Protein AF-A0A9E6EYY4-F1 (afdb_monomer)

Structure (mmCIF, N/CA/C/O backbone):
data_AF-A0A9E6EYY4-F1
#
_entry.id   AF-A0A9E6EYY4-F1
#
loop_
_atom_site.group_PDB
_atom_site.id
_atom_site.type_symbol
_atom_site.label_atom_id
_atom_site.label_alt_id
_atom_site.label_comp_id
_atom_site.label_asym_id
_atom_site.label_entity_id
_atom_site.label_seq_id
_atom_site.pdbx_PDB_ins_code
_atom_site.Cartn_x
_atom_site.Cartn_y
_atom_site.Cartn_z
_atom_site.occupancy
_atom_site.B_iso_or_equiv
_atom_site.auth_seq_id
_atom_site.auth_comp_id
_atom_site.auth_asym_id
_atom_site.auth_atom_id
_atom_site.pdbx_PDB_model_num
ATOM 1 N N . MET A 1 1 ? 11.823 19.786 -2.158 1.00 46.38 1 MET A N 1
ATOM 2 C CA . MET A 1 1 ? 12.612 19.089 -1.116 1.00 46.38 1 MET A CA 1
ATOM 3 C C . MET A 1 1 ? 11.759 18.416 -0.035 1.00 46.38 1 MET A C 1
ATOM 5 O O . MET A 1 1 ? 11.937 17.229 0.157 1.00 46.38 1 MET A O 1
ATOM 9 N N . LYS A 1 2 ? 10.806 19.088 0.644 1.00 61.47 2 LYS A N 1
ATOM 10 C CA . LYS A 1 2 ? 9.981 18.441 1.703 1.00 61.47 2 LYS A CA 1
ATOM 11 C C . LYS A 1 2 ? 8.879 17.487 1.195 1.00 61.47 2 LYS A C 1
ATOM 13 O O . LYS A 1 2 ? 8.422 16.630 1.945 1.00 61.47 2 LYS A O 1
ATOM 18 N N . GLN A 1 3 ? 8.420 17.662 -0.047 1.00 62.00 3 GLN A N 1
ATOM 19 C CA . GLN A 1 3 ? 7.311 16.890 -0.623 1.00 62.00 3 GLN A CA 1
ATOM 20 C C . GLN A 1 3 ? 7.749 15.464 -0.999 1.00 62.00 3 GLN A C 1
ATOM 22 O O . GLN A 1 3 ? 7.072 14.508 -0.634 1.00 62.00 3 GLN A O 1
ATOM 27 N N . ASP A 1 4 ? 8.910 15.325 -1.641 1.00 79.31 4 ASP A N 1
ATOM 28 C CA . ASP A 1 4 ? 9.421 14.038 -2.137 1.00 79.31 4 ASP A CA 1
ATOM 29 C C . ASP A 1 4 ? 9.805 13.106 -0.982 1.00 79.31 4 ASP A C 1
ATOM 31 O O . ASP A 1 4 ? 9.460 11.927 -0.969 1.00 79.31 4 ASP A O 1
ATOM 35 N N . GLU A 1 5 ? 10.410 13.662 0.072 1.00 86.19 5 GLU A N 1
ATOM 36 C CA . GLU A 1 5 ? 10.732 12.923 1.296 1.00 86.19 5 GLU A CA 1
ATOM 37 C C . GLU A 1 5 ? 9.470 12.373 1.986 1.00 86.19 5 GLU A C 1
ATOM 39 O O . GLU A 1 5 ? 9.464 11.259 2.516 1.00 86.19 5 GLU A O 1
ATOM 44 N N . LYS A 1 6 ? 8.370 13.138 1.962 1.00 89.50 6 LYS A N 1
ATOM 45 C CA . LYS A 1 6 ? 7.082 12.705 2.516 1.00 89.50 6 LYS A CA 1
ATOM 46 C C . LYS A 1 6 ? 6.473 11.569 1.694 1.00 89.50 6 LYS A C 1
ATOM 48 O O . LYS A 1 6 ? 5.926 10.644 2.295 1.00 89.50 6 LYS A O 1
ATOM 53 N N . ILE A 1 7 ? 6.564 11.638 0.364 1.00 92.06 7 ILE A N 1
ATOM 54 C CA . ILE A 1 7 ? 6.092 10.573 -0.533 1.00 92.06 7 ILE A CA 1
ATOM 55 C C . ILE A 1 7 ? 6.858 9.281 -0.243 1.00 92.06 7 ILE A C 1
ATOM 57 O O . ILE A 1 7 ? 6.237 8.268 0.076 1.00 92.06 7 ILE A O 1
ATOM 61 N N . ILE A 1 8 ? 8.192 9.349 -0.213 1.00 92.69 8 ILE A N 1
ATOM 62 C CA . ILE A 1 8 ? 9.058 8.197 0.074 1.00 92.69 8 ILE A CA 1
ATOM 63 C C . ILE A 1 8 ? 8.706 7.564 1.427 1.00 92.69 8 ILE A C 1
ATOM 65 O O . ILE A 1 8 ? 8.446 6.364 1.500 1.00 92.69 8 ILE A O 1
ATOM 69 N N . LYS A 1 9 ? 8.625 8.363 2.500 1.00 94.44 9 LYS A N 1
ATOM 70 C CA . LYS A 1 9 ? 8.298 7.864 3.850 1.00 94.44 9 LYS A CA 1
ATOM 71 C C . LYS A 1 9 ? 6.933 7.179 3.921 1.00 94.44 9 LYS A C 1
ATOM 73 O O . LYS A 1 9 ? 6.777 6.178 4.614 1.00 94.44 9 LYS A O 1
ATOM 78 N N . ASN A 1 10 ? 5.939 7.724 3.231 1.00 95.56 10 ASN A N 1
ATOM 79 C CA . ASN A 1 10 ? 4.600 7.148 3.193 1.00 95.56 10 ASN A CA 1
ATOM 80 C C . ASN A 1 10 ? 4.556 5.855 2.358 1.00 95.56 10 ASN A C 1
ATOM 82 O O . ASN A 1 10 ? 3.892 4.909 2.768 1.00 95.56 10 ASN A O 1
ATOM 86 N N . ASN A 1 11 ? 5.277 5.782 1.236 1.00 95.62 11 ASN A N 1
ATOM 87 C CA . ASN A 1 11 ? 5.340 4.564 0.423 1.00 95.62 11 ASN A CA 1
ATOM 88 C C . ASN A 1 11 ? 6.075 3.434 1.159 1.00 95.62 11 ASN A C 1
ATOM 90 O O . ASN A 1 11 ? 5.644 2.286 1.087 1.00 95.62 11 ASN A O 1
ATOM 94 N N . ILE A 1 12 ? 7.113 3.762 1.936 1.00 94.88 12 ILE A N 1
ATOM 95 C CA . ILE A 1 12 ? 7.776 2.817 2.849 1.00 94.88 12 ILE A CA 1
ATOM 96 C C . ILE A 1 12 ? 6.789 2.282 3.893 1.00 94.88 12 ILE A C 1
ATOM 98 O O . ILE A 1 12 ? 6.696 1.075 4.085 1.00 94.88 12 ILE A O 1
ATOM 102 N N . LEU A 1 13 ? 5.998 3.159 4.522 1.00 95.69 13 LEU A N 1
ATOM 103 C CA . LEU A 1 13 ? 4.985 2.747 5.499 1.00 95.69 13 LEU A CA 1
ATOM 104 C C . LEU A 1 13 ? 3.972 1.753 4.903 1.00 95.69 13 LEU A C 1
ATOM 106 O O . LEU A 1 13 ? 3.545 0.823 5.586 1.00 95.69 13 LEU A O 1
ATOM 110 N N . ILE A 1 14 ? 3.578 1.959 3.643 1.00 96.00 14 ILE A N 1
ATOM 111 C CA . ILE A 1 14 ? 2.688 1.040 2.927 1.00 96.00 14 ILE A CA 1
ATOM 112 C C . ILE A 1 14 ? 3.391 -0.296 2.657 1.00 96.00 14 ILE A C 1
ATOM 114 O O . ILE A 1 14 ? 2.810 -1.343 2.929 1.00 96.00 14 ILE A O 1
ATOM 118 N N . ALA A 1 15 ? 4.645 -0.279 2.193 1.00 95.62 15 ALA A N 1
ATOM 119 C CA . ALA A 1 15 ? 5.422 -1.501 1.981 1.00 95.62 15 ALA A CA 1
ATOM 120 C C . ALA A 1 15 ? 5.539 -2.341 3.263 1.00 95.62 15 ALA A C 1
ATOM 122 O O . ALA A 1 15 ? 5.284 -3.542 3.231 1.00 95.62 15 ALA A O 1
ATOM 123 N N . GLU A 1 16 ? 5.853 -1.714 4.399 1.00 95.31 16 GLU A N 1
ATOM 124 C CA . GLU A 1 16 ? 5.925 -2.390 5.702 1.00 95.31 16 GLU A CA 1
ATOM 125 C C . GLU A 1 16 ? 4.578 -2.999 6.113 1.00 95.31 16 GLU A C 1
ATOM 127 O O . GLU A 1 16 ? 4.525 -4.120 6.622 1.00 95.31 16 GLU A O 1
ATOM 132 N N . PHE A 1 17 ? 3.477 -2.278 5.880 1.00 93.50 17 PHE A N 1
ATOM 133 C CA . PHE A 1 17 ? 2.127 -2.776 6.146 1.00 93.50 17 PHE A CA 1
ATOM 134 C C . PHE A 1 17 ? 1.792 -4.022 5.315 1.00 93.50 17 PHE A C 1
ATOM 136 O O . PHE A 1 17 ? 1.194 -4.956 5.846 1.00 93.50 17 PHE A O 1
ATOM 143 N N . MET A 1 18 ? 2.248 -4.068 4.061 1.00 94.38 18 MET A N 1
ATOM 144 C CA . MET A 1 18 ? 2.109 -5.223 3.165 1.00 94.38 18 MET A CA 1
ATOM 145 C C . MET A 1 18 ? 3.094 -6.366 3.478 1.00 94.38 18 MET A C 1
ATOM 147 O O . MET A 1 18 ? 3.161 -7.347 2.743 1.00 94.38 18 MET A O 1
ATOM 151 N N . GLY A 1 19 ? 3.869 -6.270 4.565 1.00 94.00 19 GLY A N 1
ATOM 152 C CA . GLY A 1 19 ? 4.839 -7.295 4.965 1.00 94.00 19 GLY A CA 1
ATOM 153 C C . GLY A 1 19 ? 6.169 -7.229 4.211 1.00 94.00 19 GLY A C 1
ATOM 154 O O . GLY A 1 19 ? 6.969 -8.162 4.303 1.00 94.00 19 GLY A O 1
ATOM 155 N N . GLY A 1 20 ? 6.409 -6.133 3.491 1.00 94.25 20 GLY A N 1
ATOM 156 C CA . GLY A 1 20 ? 7.642 -5.874 2.770 1.00 94.25 20 GLY A CA 1
ATOM 157 C C . GLY A 1 20 ? 8.854 -5.779 3.687 1.00 94.25 20 GLY A C 1
ATOM 158 O O . GLY A 1 20 ? 8.787 -5.183 4.766 1.00 94.25 20 GLY A O 1
ATOM 159 N N . LYS A 1 21 ? 9.978 -6.345 3.247 1.00 93.69 21 LYS A N 1
ATOM 160 C CA . LYS A 1 21 ? 11.240 -6.321 3.994 1.00 93.69 21 LYS A CA 1
ATOM 161 C C . LYS A 1 21 ? 12.299 -5.538 3.223 1.00 93.69 21 LYS A C 1
ATOM 163 O O . LYS A 1 21 ? 12.550 -5.856 2.059 1.00 93.69 21 LYS A O 1
ATOM 168 N N . PRO A 1 22 ? 12.950 -4.545 3.851 1.00 93.12 22 PRO A N 1
ATOM 169 C CA . PRO A 1 22 ? 14.080 -3.883 3.228 1.00 93.12 22 PRO A CA 1
ATOM 170 C C . PRO A 1 22 ? 15.266 -4.849 3.168 1.00 93.12 22 PRO A C 1
ATOM 172 O O . PRO A 1 22 ? 15.548 -5.582 4.119 1.00 93.12 22 PRO A O 1
ATOM 175 N N . THR A 1 23 ? 15.980 -4.829 2.053 1.00 90.50 23 THR A N 1
ATOM 176 C CA . THR A 1 23 ? 17.197 -5.601 1.821 1.00 90.50 23 THR A CA 1
ATOM 177 C C . THR A 1 23 ? 18.226 -4.747 1.094 1.00 90.50 23 THR A C 1
ATOM 179 O O . THR A 1 23 ? 17.883 -3.806 0.380 1.00 90.50 23 THR A O 1
ATOM 182 N N . ASN A 1 24 ? 19.503 -5.074 1.264 1.00 89.75 24 ASN A N 1
ATOM 183 C CA . ASN A 1 24 ? 20.571 -4.424 0.519 1.00 89.75 24 ASN A CA 1
ATOM 184 C C . ASN A 1 24 ? 20.787 -5.171 -0.797 1.00 89.75 24 ASN A C 1
ATOM 186 O O . ASN A 1 24 ? 21.185 -6.335 -0.797 1.00 89.75 24 ASN A O 1
ATOM 190 N N . ALA A 1 25 ? 20.571 -4.485 -1.915 1.00 83.31 25 ALA A N 1
ATOM 191 C CA . ALA A 1 25 ? 20.826 -5.004 -3.250 1.00 83.31 25 ALA A CA 1
ATOM 192 C C . ALA A 1 25 ? 21.621 -3.976 -4.056 1.00 83.31 25 ALA A C 1
ATOM 194 O O . ALA A 1 25 ? 21.228 -2.816 -4.155 1.00 83.31 25 ALA A O 1
ATOM 195 N N . LEU A 1 26 ? 22.756 -4.400 -4.623 1.00 78.81 26 LEU A N 1
ATOM 196 C CA . LEU A 1 26 ? 23.605 -3.555 -5.478 1.00 78.81 26 LEU A CA 1
ATOM 197 C C . LEU A 1 26 ? 23.998 -2.210 -4.824 1.00 78.81 26 LEU A C 1
ATOM 199 O O . LEU A 1 26 ? 24.038 -1.174 -5.479 1.00 78.81 26 LEU A O 1
ATOM 203 N N . GLY A 1 27 ? 24.258 -2.213 -3.511 1.00 83.38 27 GLY A N 1
ATOM 204 C CA . GLY A 1 27 ? 24.631 -1.006 -2.759 1.00 83.38 27 GLY A CA 1
ATOM 205 C C . GLY A 1 27 ? 23.478 -0.029 -2.492 1.00 83.38 27 GLY A C 1
ATOM 206 O O . GLY A 1 27 ? 23.725 1.068 -2.000 1.00 83.38 27 GLY A O 1
ATOM 207 N N . SER A 1 28 ? 22.236 -0.418 -2.792 1.00 84.75 28 SER A N 1
ATOM 208 C CA . SER A 1 28 ? 21.020 0.359 -2.533 1.00 84.75 28 SER A CA 1
ATOM 209 C C . SER A 1 28 ? 20.026 -0.430 -1.679 1.00 84.75 28 SER A C 1
ATOM 211 O O . SER A 1 28 ? 20.075 -1.660 -1.622 1.00 84.75 28 SER A O 1
ATOM 213 N N . ILE A 1 29 ? 19.109 0.277 -1.013 1.00 87.81 29 ILE A N 1
ATOM 214 C CA . ILE A 1 29 ? 17.982 -0.361 -0.325 1.00 87.81 29 ILE A CA 1
ATOM 215 C C . ILE A 1 29 ? 16.952 -0.755 -1.383 1.00 87.81 29 ILE A C 1
ATOM 217 O O . ILE A 1 29 ? 16.434 0.102 -2.098 1.00 87.81 29 ILE A O 1
ATOM 221 N N . ALA A 1 30 ? 16.650 -2.044 -1.455 1.00 92.19 30 ALA A N 1
ATOM 222 C CA . ALA A 1 30 ? 15.547 -2.599 -2.221 1.00 92.19 30 ALA A CA 1
ATOM 223 C C . ALA A 1 30 ? 14.528 -3.244 -1.275 1.00 92.19 30 ALA A C 1
ATOM 225 O O . ALA A 1 30 ? 14.827 -3.516 -0.113 1.00 92.19 30 ALA A O 1
ATOM 226 N N . TRP A 1 31 ? 13.325 -3.498 -1.769 1.00 93.69 31 TRP A N 1
ATOM 227 C CA . TRP A 1 31 ? 12.234 -4.077 -0.997 1.00 93.69 31 TRP A CA 1
ATOM 228 C C . TRP A 1 31 ? 11.832 -5.424 -1.575 1.00 93.69 31 TRP A C 1
ATOM 230 O O . TRP A 1 31 ? 11.485 -5.523 -2.751 1.00 93.69 31 TRP A O 1
ATOM 240 N N . ASP A 1 32 ? 11.875 -6.447 -0.731 1.00 94.12 32 ASP A N 1
ATOM 241 C CA . ASP A 1 32 ? 11.255 -7.738 -0.999 1.00 94.12 32 ASP A CA 1
ATOM 242 C C . ASP A 1 32 ? 9.785 -7.648 -0.577 1.00 94.12 32 ASP A C 1
ATOM 244 O O . ASP A 1 32 ? 9.491 -7.456 0.608 1.00 94.12 32 ASP A O 1
ATOM 248 N N . LEU A 1 33 ? 8.874 -7.680 -1.550 1.00 92.88 33 LEU A N 1
ATOM 249 C CA . LEU A 1 33 ? 7.437 -7.527 -1.335 1.00 92.88 33 LEU A CA 1
ATOM 250 C C . LEU A 1 33 ? 6.732 -8.847 -1.668 1.00 92.88 33 LEU A C 1
ATOM 252 O O . LEU A 1 33 ? 6.900 -9.330 -2.785 1.00 92.88 33 LEU A O 1
ATOM 256 N N . PRO A 1 34 ? 5.883 -9.391 -0.776 1.00 89.12 34 PRO A N 1
ATOM 257 C CA . PRO A 1 34 ? 5.202 -10.668 -1.015 1.00 89.12 34 PRO A CA 1
ATOM 258 C C . PRO A 1 34 ? 4.393 -10.728 -2.318 1.00 89.12 34 PRO A C 1
ATOM 260 O O . PRO A 1 34 ? 4.315 -11.781 -2.945 1.00 89.12 34 PRO A O 1
ATOM 263 N N . ASP A 1 35 ? 3.814 -9.597 -2.724 1.00 83.81 35 ASP A N 1
ATOM 264 C CA . ASP A 1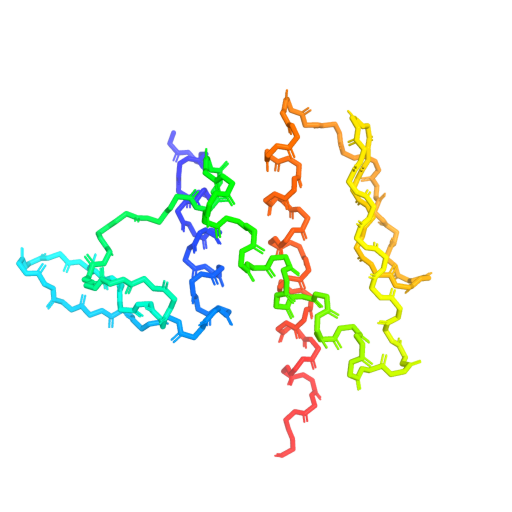 35 ? 2.927 -9.506 -3.887 1.00 83.81 35 ASP A CA 1
ATOM 265 C C . ASP A 1 35 ? 3.660 -9.163 -5.198 1.00 83.81 35 ASP A C 1
ATOM 267 O O . ASP A 1 35 ? 3.029 -9.124 -6.255 1.00 83.81 35 ASP A O 1
ATOM 271 N N . PHE A 1 36 ? 4.977 -8.905 -5.162 1.00 86.38 36 PHE A N 1
ATOM 272 C CA . PHE A 1 36 ? 5.744 -8.491 -6.341 1.00 86.38 36 PHE A CA 1
ATOM 273 C C . PHE A 1 36 ? 6.916 -9.435 -6.617 1.00 86.38 36 PHE A C 1
ATOM 275 O O . PHE A 1 36 ? 7.672 -9.773 -5.708 1.00 86.38 36 PHE A O 1
ATOM 282 N N . PRO A 1 37 ? 7.136 -9.833 -7.882 1.00 87.44 37 PRO A N 1
ATOM 283 C CA . PRO A 1 37 ? 8.301 -10.625 -8.230 1.00 87.44 37 PRO A CA 1
ATOM 284 C C . PRO A 1 37 ? 9.578 -9.781 -8.139 1.00 87.44 37 PRO A C 1
ATOM 286 O O . PRO A 1 37 ? 9.687 -8.712 -8.742 1.00 87.44 37 PRO A O 1
ATOM 289 N N . GLY A 1 38 ? 10.580 -10.312 -7.441 1.00 89.25 38 GLY A N 1
ATOM 290 C CA . GLY A 1 38 ? 11.907 -9.712 -7.351 1.00 89.25 38 GLY A CA 1
ATOM 291 C C . GLY A 1 38 ? 11.984 -8.473 -6.455 1.00 89.25 38 GLY A C 1
ATOM 292 O O . GLY A 1 38 ? 11.015 -8.046 -5.830 1.00 89.25 38 GLY A O 1
ATOM 293 N N . LEU A 1 39 ? 13.186 -7.897 -6.391 1.00 91.88 39 LEU A N 1
ATOM 294 C CA . LEU A 1 39 ? 13.489 -6.783 -5.498 1.00 91.88 39 LEU A CA 1
ATOM 295 C C . LEU A 1 39 ? 13.077 -5.442 -6.103 1.00 91.88 39 LEU A C 1
ATOM 297 O O . LEU A 1 39 ? 13.507 -5.076 -7.197 1.00 91.88 39 LEU A O 1
ATOM 301 N N . GLN A 1 40 ? 12.294 -4.681 -5.344 1.00 92.94 40 GLN A N 1
ATOM 302 C CA . GLN A 1 40 ? 11.774 -3.388 -5.765 1.00 92.94 40 GLN A CA 1
ATOM 303 C C . GLN A 1 40 ? 12.666 -2.254 -5.260 1.00 92.94 40 GLN A C 1
ATOM 305 O O . GLN A 1 40 ? 12.756 -2.000 -4.060 1.00 92.94 40 GLN A O 1
ATOM 310 N N . LEU A 1 41 ? 13.324 -1.548 -6.180 1.00 90.69 41 LEU A N 1
ATOM 311 C CA . LEU A 1 41 ? 14.139 -0.371 -5.851 1.00 90.69 41 LEU A CA 1
ATOM 312 C C . LEU A 1 41 ? 13.291 0.886 -5.621 1.00 90.69 41 LEU A C 1
ATOM 314 O O . LEU A 1 41 ? 13.711 1.802 -4.919 1.00 90.69 41 LEU A O 1
ATOM 318 N N . VAL A 1 42 ? 12.098 0.933 -6.218 1.00 90.75 42 VAL A N 1
ATOM 319 C CA . VAL A 1 42 ? 11.176 2.068 -6.139 1.00 90.75 42 VAL A CA 1
ATOM 320 C C . VAL A 1 42 ? 9.790 1.557 -5.773 1.00 90.75 42 VAL A C 1
ATOM 322 O O . VAL A 1 42 ? 9.348 0.527 -6.274 1.00 90.75 42 VAL A O 1
ATOM 325 N N . LEU A 1 43 ? 9.113 2.284 -4.886 1.00 93.81 43 LEU A N 1
ATOM 326 C CA . LEU A 1 43 ? 7.772 1.968 -4.408 1.00 93.81 43 LEU A CA 1
ATOM 327 C C . LEU A 1 43 ? 6.787 2.977 -5.005 1.00 93.81 43 LEU A C 1
ATOM 329 O O . LEU A 1 43 ? 6.856 4.155 -4.655 1.00 93.81 43 LEU A O 1
ATOM 333 N N . PHE A 1 44 ? 5.872 2.528 -5.869 1.00 94.56 44 PHE A N 1
ATOM 334 C CA . PHE A 1 44 ?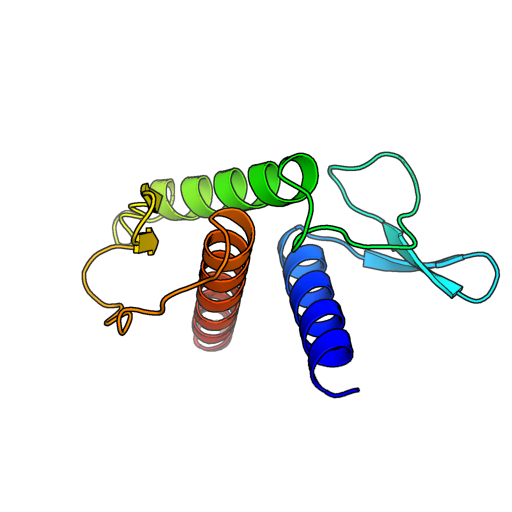 4.975 3.400 -6.652 1.00 94.56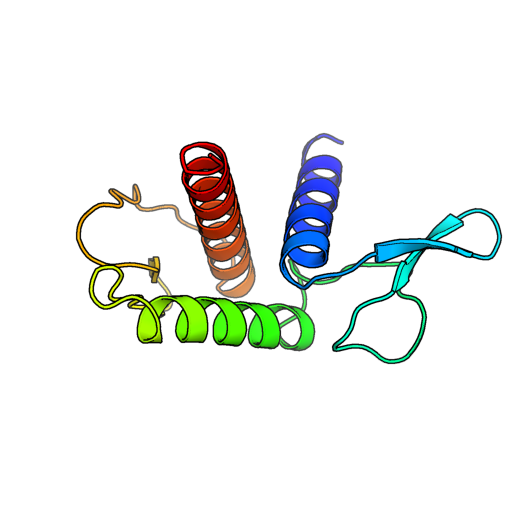 44 PHE A CA 1
ATOM 335 C C . PHE A 1 44 ? 3.552 3.520 -6.081 1.00 94.56 44 PHE A C 1
ATOM 337 O O . PHE A 1 44 ? 2.602 3.792 -6.811 1.00 94.56 44 PHE A O 1
ATOM 344 N N . TYR A 1 45 ? 3.376 3.333 -4.772 1.00 95.31 45 TYR A N 1
ATOM 345 C CA . TYR A 1 45 ? 2.051 3.359 -4.138 1.00 95.31 45 TYR A CA 1
ATOM 346 C C . TYR A 1 45 ? 1.304 4.700 -4.270 1.00 95.31 45 TYR A C 1
ATOM 348 O O . TYR A 1 45 ? 0.083 4.729 -4.157 1.00 95.31 45 TYR A O 1
ATOM 356 N N . ASP A 1 46 ? 2.004 5.812 -4.494 1.00 94.12 46 ASP A N 1
ATOM 357 C CA . ASP A 1 46 ? 1.407 7.144 -4.665 1.00 94.12 46 ASP A CA 1
ATOM 358 C C . ASP A 1 46 ? 0.972 7.447 -6.107 1.00 94.12 46 ASP A C 1
ATOM 360 O O . ASP A 1 46 ? 0.195 8.377 -6.341 1.00 94.12 46 ASP A O 1
ATOM 364 N N . SER A 1 47 ? 1.481 6.678 -7.070 1.00 93.31 47 SER A N 1
ATOM 365 C CA . SER A 1 47 ? 1.422 7.000 -8.499 1.00 93.31 47 SER A CA 1
ATOM 366 C C . SER A 1 47 ? 0.926 5.852 -9.386 1.00 93.31 47 SER A C 1
ATOM 368 O O . SER A 1 47 ? 0.538 6.113 -10.525 1.00 93.31 47 SER A O 1
ATOM 370 N N . SER A 1 48 ? 0.846 4.616 -8.877 1.00 94.31 48 SER A N 1
ATOM 371 C CA . SER A 1 48 ? 0.321 3.451 -9.597 1.00 94.31 48 SER A CA 1
ATOM 372 C C . SER A 1 48 ? -0.848 2.777 -8.873 1.00 94.31 48 SER A C 1
ATOM 374 O O . SER A 1 48 ? -0.750 2.381 -7.711 1.00 94.31 48 SER A O 1
ATOM 376 N N . TRP A 1 49 ? -1.956 2.592 -9.597 1.00 92.25 49 TRP A N 1
ATOM 377 C CA . TRP A 1 49 ? -3.100 1.817 -9.112 1.00 92.25 49 TRP A CA 1
ATOM 378 C C . TRP A 1 49 ? -2.771 0.337 -8.947 1.00 92.25 49 TRP A C 1
ATOM 380 O O . TRP A 1 49 ? -3.239 -0.260 -7.986 1.00 92.25 49 TRP A O 1
ATOM 390 N N . ASP A 1 50 ? -1.923 -0.234 -9.802 1.00 93.44 50 ASP A N 1
ATOM 391 C CA . ASP A 1 50 ? -1.507 -1.638 -9.681 1.00 93.44 50 ASP A CA 1
ATOM 392 C C . ASP A 1 50 ? -0.788 -1.893 -8.352 1.00 93.44 50 ASP A C 1
ATOM 394 O O . ASP A 1 50 ? -0.906 -2.964 -7.764 1.00 93.44 50 ASP A O 1
ATOM 398 N N . TRP A 1 51 ? -0.095 -0.872 -7.840 1.00 95.12 51 TRP A N 1
ATOM 399 C CA . TRP A 1 51 ? 0.537 -0.910 -6.526 1.00 95.12 51 TRP A CA 1
ATOM 400 C C . TRP A 1 51 ? -0.447 -0.660 -5.388 1.00 95.12 51 TRP A C 1
ATOM 402 O O . TRP A 1 51 ? -0.341 -1.280 -4.333 1.00 95.12 51 TRP A O 1
ATOM 412 N N . LEU A 1 52 ? -1.403 0.248 -5.576 1.00 92.56 52 LEU A N 1
ATOM 413 C CA . LEU A 1 52 ? -2.319 0.658 -4.514 1.00 92.56 52 LEU A CA 1
ATOM 414 C C . LEU A 1 52 ? -3.495 -0.314 -4.314 1.00 92.56 52 LEU A C 1
ATOM 416 O O . LEU A 1 52 ? -3.955 -0.486 -3.186 1.00 92.56 52 LEU A O 1
ATOM 420 N N . MET A 1 53 ? -3.967 -0.979 -5.370 1.00 90.38 53 MET A N 1
ATOM 421 C CA . MET A 1 53 ? -5.114 -1.893 -5.314 1.00 90.38 53 MET A CA 1
ATOM 422 C C . MET A 1 53 ? -4.913 -3.092 -4.370 1.00 90.38 53 MET A C 1
ATOM 424 O O . MET A 1 53 ? -5.812 -3.349 -3.567 1.00 90.38 53 MET A O 1
ATOM 428 N N . PRO A 1 54 ? -3.762 -3.797 -4.366 1.00 92.94 54 PRO A N 1
ATOM 429 C CA . PRO A 1 54 ? -3.501 -4.855 -3.386 1.00 92.94 54 PRO A CA 1
ATOM 430 C C . PRO A 1 54 ? -3.609 -4.370 -1.935 1.00 92.94 54 PRO A C 1
ATOM 432 O O . PRO A 1 54 ? -4.127 -5.081 -1.074 1.00 92.94 54 PRO A O 1
ATOM 435 N N . VAL A 1 55 ? -3.186 -3.130 -1.674 1.00 91.88 55 VAL A N 1
ATOM 436 C CA . VAL A 1 55 ? -3.241 -2.512 -0.343 1.00 91.88 55 VAL A CA 1
ATOM 437 C C . VAL A 1 55 ? -4.681 -2.246 0.078 1.00 91.88 55 VAL A C 1
ATOM 439 O O . VAL A 1 55 ? -5.048 -2.532 1.216 1.00 91.88 55 VAL A O 1
ATOM 442 N N . ILE A 1 56 ? -5.510 -1.737 -0.839 1.00 86.81 56 ILE A N 1
ATOM 443 C CA . ILE A 1 56 ? -6.941 -1.513 -0.595 1.00 86.81 56 ILE A CA 1
ATOM 444 C C . ILE A 1 56 ? -7.618 -2.839 -0.238 1.00 86.81 56 ILE A C 1
ATOM 446 O O . ILE A 1 56 ? -8.259 -2.930 0.806 1.00 86.81 56 ILE A O 1
ATOM 450 N N . ASN A 1 57 ? -7.367 -3.893 -1.016 1.00 86.44 57 ASN A N 1
ATOM 451 C CA . ASN A 1 57 ? -7.916 -5.224 -0.748 1.00 86.44 57 ASN A CA 1
ATOM 452 C C . ASN A 1 57 ? -7.474 -5.769 0.624 1.00 86.44 57 ASN A C 1
ATOM 454 O O . ASN A 1 57 ? -8.248 -6.426 1.321 1.00 86.44 57 ASN A O 1
ATOM 458 N N . ALA A 1 58 ? -6.224 -5.522 1.031 1.00 87.88 58 ALA A N 1
ATOM 459 C CA . ALA A 1 58 ? -5.733 -5.917 2.351 1.00 87.88 58 ALA A CA 1
ATOM 460 C C . ALA A 1 58 ? -6.451 -5.163 3.484 1.00 87.88 58 ALA A C 1
ATOM 462 O O . ALA A 1 58 ? -6.786 -5.759 4.508 1.00 87.88 58 ALA A O 1
ATOM 463 N N . ILE A 1 59 ? -6.721 -3.870 3.295 1.00 84.25 59 ILE A N 1
ATOM 464 C CA . ILE A 1 59 ? -7.473 -3.037 4.242 1.00 84.25 59 ILE A CA 1
ATOM 465 C C . ILE A 1 59 ? -8.930 -3.506 4.357 1.00 84.25 59 ILE A C 1
ATOM 467 O O . ILE A 1 59 ? -9.432 -3.656 5.471 1.00 84.25 59 ILE A O 1
ATOM 471 N N . GLU A 1 60 ? -9.590 -3.799 3.237 1.00 78.31 60 GLU A N 1
ATOM 472 C CA . GLU A 1 60 ? -10.973 -4.296 3.217 1.00 78.31 60 GLU A CA 1
ATOM 473 C C . GLU A 1 60 ? -11.107 -5.631 3.961 1.00 78.31 60 GLU A C 1
ATOM 475 O O . GLU A 1 60 ? -11.961 -5.764 4.840 1.00 78.31 60 GLU A O 1
ATOM 480 N N . LYS A 1 61 ? -10.182 -6.573 3.728 1.00 80.38 61 LYS A N 1
ATOM 481 C CA . LYS A 1 61 ? -10.124 -7.848 4.466 1.00 80.38 61 LYS A CA 1
ATOM 482 C C . LYS A 1 61 ? -9.966 -7.654 5.979 1.00 80.38 61 LYS A C 1
ATOM 484 O O . LYS A 1 61 ? -10.544 -8.405 6.767 1.00 80.38 61 LYS A O 1
ATOM 489 N N . ILE A 1 62 ? -9.195 -6.649 6.413 1.00 76.56 62 ILE A N 1
ATOM 490 C CA . ILE A 1 62 ? -9.069 -6.314 7.842 1.00 76.56 62 ILE A CA 1
ATOM 491 C C . ILE A 1 62 ? -10.423 -5.865 8.404 1.00 76.56 62 ILE A C 1
ATOM 493 O O . ILE A 1 62 ? -10.776 -6.291 9.506 1.00 76.56 62 ILE A O 1
ATOM 497 N N . GLY A 1 63 ? -11.177 -5.060 7.652 1.00 66.00 63 GLY A N 1
ATOM 498 C CA . GLY A 1 63 ? -12.528 -4.633 8.013 1.00 66.00 63 GLY A CA 1
ATOM 499 C C . GLY A 1 63 ? -13.504 -5.798 8.152 1.00 66.00 63 GLY A C 1
ATOM 500 O O . GLY A 1 63 ? -14.165 -5.926 9.176 1.00 66.00 63 GLY A O 1
ATOM 501 N N . GLU A 1 64 ? -13.532 -6.710 7.179 1.00 64.94 64 GLU A N 1
ATOM 502 C CA . GLU A 1 64 ? -14.403 -7.897 7.217 1.00 64.94 64 GLU A CA 1
ATOM 503 C C . GLU A 1 64 ? -14.131 -8.797 8.432 1.00 64.94 64 GLU A C 1
ATOM 505 O O . GLU A 1 64 ? -15.058 -9.311 9.062 1.00 64.94 64 GLU A O 1
ATOM 510 N N . SER A 1 65 ? -12.856 -8.971 8.794 1.00 61.72 65 SER A N 1
ATOM 511 C CA . SER A 1 65 ? -12.460 -9.806 9.937 1.00 61.72 65 SER A CA 1
ATOM 512 C C . SER A 1 65 ? -12.786 -9.188 11.304 1.00 61.72 65 SER A C 1
ATOM 514 O O . SER A 1 65 ? -12.798 -9.889 12.318 1.00 61.72 65 SER A O 1
ATOM 516 N N . ASN A 1 66 ? -13.071 -7.885 11.351 1.00 56.06 66 ASN A N 1
ATOM 517 C CA . ASN A 1 66 ? -13.382 -7.152 12.568 1.00 56.06 66 ASN A CA 1
ATOM 518 C C . ASN A 1 66 ? -14.837 -6.655 12.530 1.00 56.06 66 ASN A C 1
ATOM 520 O O . ASN A 1 66 ? -15.123 -5.593 11.992 1.00 56.06 66 ASN A O 1
ATOM 524 N N . ARG A 1 67 ? -15.760 -7.348 13.216 1.00 46.25 67 ARG A N 1
ATOM 525 C CA . ARG A 1 67 ? -17.179 -6.926 13.368 1.00 46.25 67 ARG A CA 1
ATOM 526 C C . ARG A 1 67 ? -17.387 -5.532 14.000 1.00 46.25 67 ARG A C 1
ATOM 528 O O . ARG A 1 67 ? -18.516 -5.064 14.054 1.00 46.25 67 ARG A O 1
ATOM 535 N N . TYR A 1 68 ? -16.320 -4.895 14.485 1.00 45.72 68 TYR A N 1
ATOM 536 C CA . TYR A 1 68 ? -16.301 -3.539 15.047 1.00 45.72 68 TYR A CA 1
ATOM 537 C C . TYR A 1 68 ? -15.669 -2.494 14.104 1.00 45.72 68 TYR A C 1
ATOM 539 O O . TYR A 1 68 ? -15.490 -1.348 14.508 1.00 45.72 68 TYR A O 1
ATOM 547 N N . TRP A 1 69 ? -15.292 -2.886 12.880 1.00 46.25 69 TRP A N 1
ATOM 548 C CA . TRP A 1 69 ? -14.649 -2.045 11.867 1.00 46.25 69 TRP A CA 1
ATOM 549 C C . TRP A 1 69 ? -15.339 -2.234 10.504 1.00 46.25 69 TRP A C 1
ATOM 551 O O . TRP A 1 69 ? -14.765 -2.836 9.598 1.00 46.25 69 TRP A O 1
ATOM 561 N N . GLY A 1 70 ? -16.555 -1.719 10.306 1.00 41.41 70 GLY A N 1
ATOM 562 C CA . GLY A 1 70 ? -17.135 -1.610 8.964 1.00 41.41 70 GLY A CA 1
ATOM 563 C C . GLY A 1 70 ? -16.263 -0.733 8.068 1.00 41.41 70 GLY A C 1
ATOM 564 O O . GLY A 1 70 ? -16.327 0.485 8.101 1.00 41.41 70 GLY A O 1
ATOM 565 N N . THR A 1 71 ? -15.378 -1.330 7.275 1.00 43.03 71 THR A N 1
ATOM 566 C CA . THR A 1 71 ? -14.478 -0.565 6.409 1.00 43.03 71 THR A CA 1
ATOM 567 C C . THR A 1 71 ? -15.198 -0.211 5.118 1.00 43.03 71 THR A C 1
ATOM 569 O O . THR A 1 71 ? -15.088 -0.905 4.116 1.00 43.03 71 THR A O 1
ATOM 572 N N . LEU A 1 72 ? -15.971 0.875 5.146 1.00 42.81 72 LEU A N 1
ATOM 573 C CA . LEU A 1 72 ? -16.542 1.478 3.944 1.00 42.81 72 LEU A CA 1
ATOM 574 C C . LEU A 1 72 ? -15.432 2.241 3.217 1.00 42.81 72 LEU A C 1
ATOM 576 O O . LEU A 1 72 ? -15.159 3.380 3.573 1.00 42.81 72 LEU A O 1
ATOM 580 N N . CYS A 1 73 ? -14.764 1.602 2.247 1.00 42.41 73 CYS A N 1
ATOM 581 C CA . CYS A 1 73 ? -13.831 2.2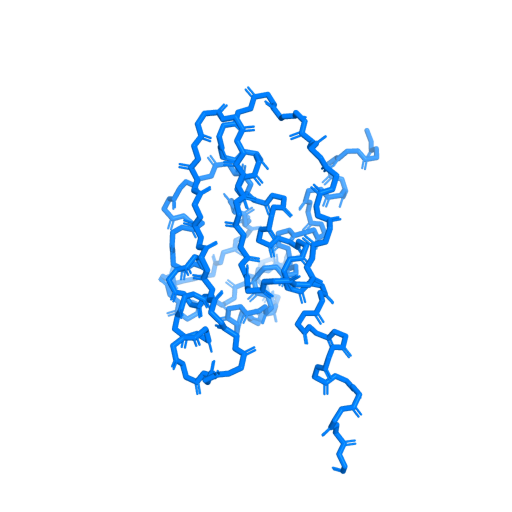64 1.332 1.00 42.41 73 CYS A CA 1
ATOM 582 C C . CYS A 1 73 ? -14.600 2.915 0.164 1.00 42.41 73 CYS A C 1
ATOM 584 O O . CYS A 1 73 ? -14.693 2.341 -0.921 1.00 42.41 73 CYS A O 1
ATOM 586 N N . LYS A 1 74 ? -15.233 4.080 0.357 1.00 43.75 74 LYS A N 1
ATOM 587 C CA . LYS A 1 74 ? -16.000 4.739 -0.717 1.00 43.75 74 LYS A CA 1
ATOM 588 C C . LYS A 1 74 ? -15.161 5.802 -1.417 1.00 43.75 74 LYS A C 1
ATOM 590 O O . LYS A 1 74 ? -15.145 6.956 -1.001 1.00 43.75 74 LYS A O 1
ATOM 595 N N . ILE A 1 75 ? -14.490 5.413 -2.503 1.00 45.28 75 ILE A N 1
ATOM 596 C CA . ILE A 1 75 ? -13.695 6.303 -3.365 1.00 45.28 75 ILE A CA 1
ATOM 597 C C . ILE A 1 75 ? -14.611 6.939 -4.426 1.00 45.28 75 ILE A C 1
ATOM 599 O O . ILE A 1 75 ? -14.985 6.300 -5.409 1.00 45.28 75 ILE A O 1
ATOM 603 N N . THR A 1 76 ? -14.960 8.216 -4.272 1.00 39.84 76 THR A N 1
ATOM 604 C CA . THR A 1 76 ? -15.615 9.017 -5.325 1.00 39.84 76 THR A CA 1
ATOM 605 C C . THR A 1 76 ? -14.685 10.122 -5.832 1.00 39.84 76 THR A C 1
ATOM 607 O O . THR A 1 76 ? -13.608 10.349 -5.288 1.00 39.84 76 THR A O 1
ATOM 610 N N . THR A 1 77 ? -15.082 10.845 -6.886 1.00 35.44 77 THR A N 1
ATOM 611 C CA . THR A 1 77 ? -14.359 12.025 -7.412 1.00 35.44 77 THR A CA 1
ATOM 612 C C . THR A 1 77 ? -14.110 13.128 -6.376 1.00 35.44 77 THR A C 1
ATOM 614 O O . THR A 1 77 ? -13.372 14.062 -6.675 1.00 35.44 77 THR A O 1
ATOM 617 N N . THR A 1 78 ? -14.708 13.033 -5.185 1.00 34.12 78 THR A N 1
ATOM 618 C CA . THR A 1 78 ? -14.787 14.139 -4.226 1.00 34.12 78 THR A CA 1
ATOM 619 C C . THR A 1 78 ? -14.620 13.726 -2.758 1.00 34.12 78 THR A C 1
ATOM 621 O O . THR A 1 78 ? -14.526 14.609 -1.910 1.00 34.12 78 THR A O 1
ATOM 624 N N . TYR A 1 79 ? -14.556 12.429 -2.431 1.00 41.69 79 TYR A N 1
ATOM 625 C CA . TYR A 1 79 ? -14.257 11.936 -1.078 1.00 41.69 79 TYR A CA 1
ATOM 626 C C . TYR A 1 79 ? -13.817 10.469 -1.097 1.00 41.69 79 TYR A C 1
ATOM 628 O O . TYR A 1 79 ? -14.216 9.715 -1.986 1.00 41.69 79 TYR A O 1
ATOM 636 N N . ILE A 1 80 ? -13.001 10.090 -0.111 1.00 44.25 80 ILE A N 1
ATOM 637 C CA . ILE A 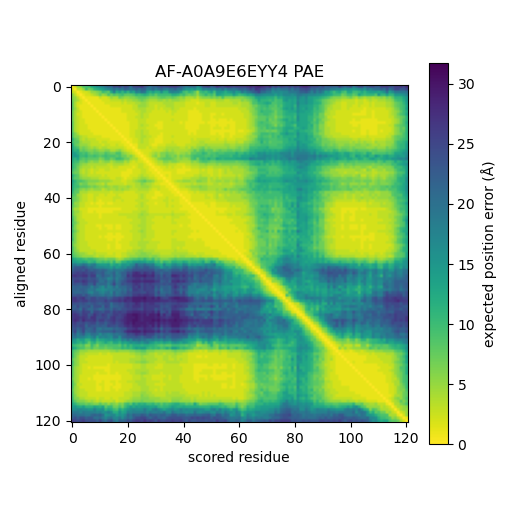1 80 ? -12.608 8.709 0.177 1.00 44.25 80 ILE A CA 1
ATOM 638 C C . ILE A 1 80 ? -12.974 8.438 1.625 1.00 44.25 80 ILE A C 1
ATOM 640 O O . ILE A 1 80 ? -12.361 8.979 2.542 1.00 44.25 80 ILE A O 1
ATOM 644 N N . GLU A 1 81 ? -14.020 7.653 1.810 1.00 44.44 81 GLU A N 1
ATOM 645 C CA . GLU A 1 81 ? -14.382 7.075 3.102 1.00 44.44 81 GLU A CA 1
ATOM 646 C C . GLU A 1 81 ? -13.538 5.807 3.273 1.00 44.44 81 GLU A C 1
ATOM 648 O O . GLU A 1 81 ? -13.384 5.112 2.280 1.00 44.44 81 GLU A O 1
ATOM 653 N N . ILE A 1 82 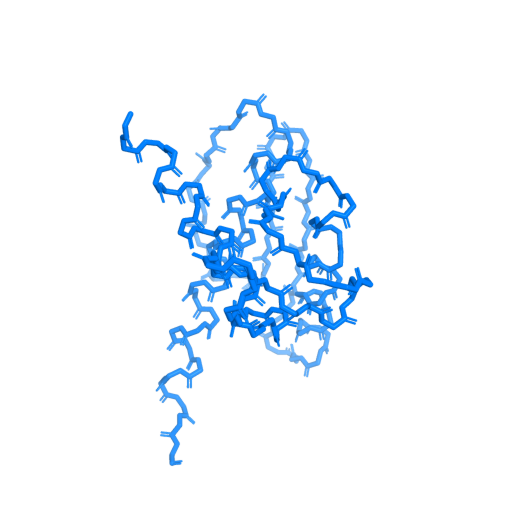? -12.940 5.543 4.444 1.00 44.22 82 ILE A N 1
ATOM 654 C CA . ILE A 1 82 ? -12.360 4.239 4.839 1.00 44.22 82 ILE A CA 1
ATOM 655 C C . ILE A 1 82 ? -12.639 4.062 6.345 1.00 44.22 82 ILE A C 1
ATOM 657 O O . ILE A 1 82 ? -11.906 4.619 7.164 1.00 44.22 82 ILE A O 1
ATOM 661 N N . GLY A 1 83 ? -13.678 3.301 6.718 1.00 40.41 83 GLY A N 1
ATOM 662 C CA . GLY A 1 83 ? -13.956 2.897 8.117 1.00 40.41 83 GLY A CA 1
ATOM 663 C C . GLY A 1 83 ? -15.336 3.279 8.681 1.00 40.41 83 GLY A C 1
ATOM 664 O O . GLY A 1 83 ? -15.969 4.207 8.195 1.00 40.41 83 GLY A O 1
ATOM 665 N N . ASP A 1 84 ? -15.769 2.579 9.740 1.00 38.69 84 ASP A N 1
ATOM 666 C CA . ASP A 1 84 ? -17.068 2.754 10.408 1.00 38.69 84 ASP A CA 1
ATOM 667 C C . ASP A 1 84 ? -16.972 3.866 11.467 1.00 38.69 84 ASP A C 1
ATOM 669 O O . ASP A 1 84 ? -16.114 3.840 12.352 1.00 38.69 84 ASP A O 1
ATOM 673 N N . VAL A 1 85 ? -17.895 4.824 11.362 1.00 41.38 85 VAL A N 1
ATOM 674 C CA . VAL A 1 85 ? -18.455 5.771 12.355 1.00 41.38 85 VAL A CA 1
ATOM 675 C C . VAL A 1 85 ? -17.531 6.695 13.182 1.00 41.38 85 VAL A C 1
ATOM 677 O O . VAL A 1 85 ? -18.019 7.717 13.658 1.00 41.38 85 VAL A O 1
ATOM 680 N N . LEU A 1 86 ? -16.224 6.476 13.348 1.00 34.28 86 LEU A N 1
ATOM 681 C CA . LEU A 1 86 ? -15.410 7.321 14.256 1.00 34.28 86 LEU A CA 1
ATOM 682 C C . LEU A 1 86 ? -14.079 7.812 13.683 1.00 34.28 86 LEU A C 1
ATOM 684 O O . LEU A 1 86 ? -13.089 7.950 14.403 1.00 34.28 86 LEU A O 1
ATOM 688 N N . LEU A 1 87 ? -14.060 8.156 12.398 1.00 39.12 87 LEU A N 1
ATOM 689 C CA . LEU A 1 87 ? -12.992 8.975 11.835 1.00 39.12 87 LEU A CA 1
ATOM 690 C C . LEU A 1 87 ? -13.584 10.199 11.160 1.00 39.12 87 LEU A C 1
ATOM 692 O O . LEU A 1 87 ? -14.027 10.156 10.019 1.00 39.12 87 LEU A O 1
ATOM 696 N N . ASP A 1 88 ? -13.570 11.303 11.904 1.00 38.31 88 ASP A N 1
ATOM 697 C CA . ASP A 1 88 ? -13.852 12.646 11.410 1.00 38.31 88 ASP A CA 1
ATOM 698 C C . ASP A 1 88 ? -12.760 13.046 10.399 1.00 38.31 88 ASP A C 1
ATOM 700 O O . ASP A 1 88 ? -11.771 13.722 10.712 1.00 38.31 88 ASP A O 1
ATOM 704 N N . PHE A 1 89 ? -12.868 12.535 9.173 1.00 46.03 89 PHE A N 1
ATOM 705 C CA . PHE A 1 89 ? -12.020 12.959 8.073 1.00 46.03 89 PHE A CA 1
ATOM 706 C C . PHE A 1 89 ? -12.513 14.327 7.614 1.00 46.03 89 PHE A C 1
ATOM 708 O O . PHE A 1 89 ? -13.455 14.450 6.833 1.00 46.03 89 PHE A O 1
ATOM 715 N N . LYS A 1 90 ? -11.830 15.382 8.078 1.00 46.94 90 LYS A N 1
ATOM 716 C CA . LYS A 1 90 ? -11.921 16.709 7.459 1.00 46.94 90 LYS A CA 1
ATOM 717 C C . LYS A 1 90 ? -11.775 16.540 5.948 1.00 46.94 90 LYS A C 1
ATOM 719 O O . LYS A 1 90 ? -10.755 16.015 5.502 1.00 46.94 90 LYS A O 1
ATOM 724 N N . LEU A 1 91 ? -12.774 16.992 5.189 1.00 47.44 91 LEU A N 1
ATOM 725 C CA . LEU A 1 91 ? -12.763 16.985 3.728 1.00 47.44 91 LEU A CA 1
ATOM 726 C C . LEU A 1 91 ? -11.435 17.566 3.225 1.00 47.44 91 LEU A C 1
ATOM 728 O O . LEU A 1 91 ? -11.155 18.753 3.399 1.00 47.44 91 LEU A O 1
ATOM 732 N N . LYS A 1 92 ? -10.597 16.720 2.627 1.00 57.66 92 LYS A N 1
ATOM 733 C CA . LYS A 1 92 ? -9.352 17.136 1.980 1.00 57.66 92 LYS A CA 1
ATOM 734 C C . LYS A 1 92 ? -9.545 17.027 0.478 1.00 57.66 92 LYS A C 1
ATOM 736 O O . LYS A 1 92 ? -9.820 15.947 -0.038 1.00 57.66 92 LYS A O 1
ATOM 741 N N . GLN A 1 93 ? -9.407 18.153 -0.216 1.00 59.31 93 GLN A N 1
ATOM 742 C CA . GLN A 1 93 ? -9.315 18.149 -1.670 1.00 59.31 93 GLN A CA 1
ATOM 743 C C . GLN A 1 93 ? -7.925 17.676 -2.086 1.00 59.31 93 GLN A C 1
ATOM 745 O O . GLN A 1 93 ? -6.910 18.127 -1.552 1.00 59.31 93 GLN A O 1
ATOM 750 N N . TYR A 1 94 ? -7.904 16.770 -3.054 1.00 70.38 94 TYR A N 1
ATOM 751 C CA . TYR A 1 94 ? -6.693 16.264 -3.681 1.00 70.38 94 TYR A CA 1
ATOM 752 C C . TYR A 1 94 ? -6.781 16.490 -5.183 1.00 70.38 94 TYR A C 1
ATOM 754 O O . TYR A 1 94 ? -7.872 16.503 -5.752 1.00 70.38 94 TYR A O 1
ATOM 762 N N . ASN A 1 95 ? -5.626 16.642 -5.826 1.00 75.94 95 ASN A N 1
ATOM 763 C CA . ASN A 1 95 ? -5.564 16.958 -7.251 1.00 75.94 95 ASN A CA 1
ATOM 764 C C . ASN A 1 95 ? -5.990 15.766 -8.115 1.00 75.94 95 ASN A C 1
ATOM 766 O O . ASN A 1 95 ? -6.449 15.945 -9.239 1.00 75.94 95 ASN A O 1
ATOM 770 N N . THR A 1 96 ? -5.826 14.541 -7.605 1.00 80.38 96 THR A N 1
ATOM 771 C CA . THR A 1 96 ? -6.167 13.310 -8.319 1.00 80.38 96 THR A CA 1
ATOM 772 C C . THR A 1 96 ? -6.810 12.285 -7.386 1.00 80.38 96 THR A C 1
ATOM 774 O O . THR A 1 96 ? -6.567 12.271 -6.176 1.00 80.38 96 THR A O 1
ATOM 777 N N . LYS A 1 97 ? -7.602 11.370 -7.965 1.00 80.88 97 LYS A N 1
ATOM 778 C CA . LYS A 1 97 ? -8.200 10.241 -7.230 1.00 80.88 97 LYS A CA 1
ATOM 779 C C . LYS A 1 97 ? -7.139 9.363 -6.570 1.00 80.88 97 LYS A C 1
ATOM 781 O O . LYS A 1 97 ? -7.307 8.956 -5.424 1.00 80.88 97 LYS A O 1
ATOM 786 N N . ILE A 1 98 ? -6.042 9.101 -7.283 1.00 86.56 98 ILE A N 1
ATOM 787 C CA . ILE A 1 98 ? -4.953 8.272 -6.767 1.00 86.56 98 ILE A CA 1
ATOM 788 C C . ILE A 1 98 ? -4.266 8.942 -5.575 1.00 86.56 98 ILE A C 1
ATOM 790 O O . ILE A 1 98 ? -4.081 8.296 -4.551 1.00 86.56 98 ILE A O 1
ATOM 794 N N . GLN A 1 99 ? -4.014 10.255 -5.640 1.00 84.12 99 GLN A N 1
ATOM 795 C CA . GLN A 1 99 ? -3.419 10.997 -4.529 1.00 84.12 99 GLN A CA 1
ATOM 796 C C . GLN A 1 99 ? -4.310 10.956 -3.287 1.00 84.12 99 GLN A C 1
ATOM 798 O O . GLN A 1 99 ? -3.812 10.742 -2.181 1.00 84.12 99 GLN A O 1
ATOM 803 N N . GLY A 1 100 ? -5.618 11.157 -3.461 1.00 82.44 100 GLY A N 1
ATOM 804 C CA . GLY A 1 100 ? -6.554 11.046 -2.350 1.00 82.44 100 GLY A CA 1
ATOM 805 C C . GLY A 1 100 ? -6.536 9.648 -1.744 1.00 82.44 100 GLY A C 1
ATOM 806 O O . GLY A 1 100 ? -6.466 9.509 -0.525 1.00 82.44 100 GLY A O 1
ATOM 807 N N . THR A 1 101 ? -6.564 8.618 -2.592 1.00 83.88 101 THR A N 1
ATOM 808 C CA . THR A 1 101 ? -6.673 7.219 -2.150 1.00 83.88 101 THR A CA 1
ATOM 809 C C . THR A 1 101 ? -5.421 6.802 -1.405 1.00 83.88 101 THR A C 1
ATOM 811 O O . THR A 1 101 ? -5.499 6.282 -0.295 1.00 83.88 101 THR A O 1
ATOM 814 N N . TRP A 1 102 ? -4.261 7.142 -1.954 1.00 89.50 102 TRP A N 1
ATOM 815 C CA . TRP A 1 102 ? -2.976 6.959 -1.303 1.00 89.50 102 TRP A CA 1
ATOM 816 C C . TRP A 1 102 ? -2.920 7.646 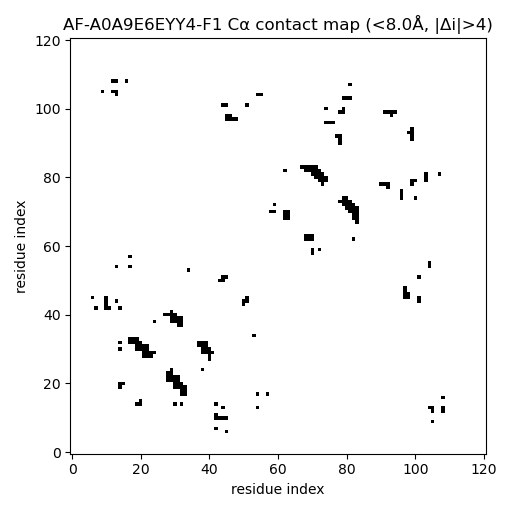0.067 1.00 89.50 102 TRP A C 1
ATOM 818 O O . TRP A 1 102 ? -2.509 7.038 1.055 1.00 89.50 102 TRP A O 1
ATOM 828 N N . MET A 1 103 ? -3.387 8.893 0.170 1.00 86.00 103 MET A N 1
ATOM 829 C CA . MET A 1 103 ? -3.420 9.606 1.449 1.00 86.00 103 MET A CA 1
ATOM 830 C C . MET A 1 103 ? -4.356 8.950 2.470 1.00 86.00 103 MET A C 1
ATOM 832 O O . MET A 1 103 ? -3.984 8.853 3.641 1.00 86.00 103 MET A O 1
ATOM 836 N N . ALA A 1 104 ? -5.527 8.476 2.042 1.00 82.38 104 ALA A N 1
ATOM 837 C CA . ALA A 1 104 ? -6.462 7.760 2.906 1.00 82.38 104 ALA A CA 1
ATOM 838 C C . ALA A 1 104 ? -5.860 6.440 3.417 1.00 82.38 104 ALA A C 1
ATOM 840 O O . ALA A 1 104 ? -5.882 6.181 4.620 1.00 82.38 104 ALA A O 1
ATOM 841 N N . VAL A 1 105 ? -5.220 5.664 2.535 1.00 87.31 105 VAL A N 1
ATOM 842 C CA . VAL A 1 105 ? -4.476 4.440 2.882 1.00 87.31 105 VAL A CA 1
ATOM 843 C C . VAL A 1 105 ? -3.390 4.730 3.922 1.00 87.31 105 VAL A C 1
ATOM 845 O O . VAL A 1 105 ? -3.301 4.057 4.949 1.00 87.31 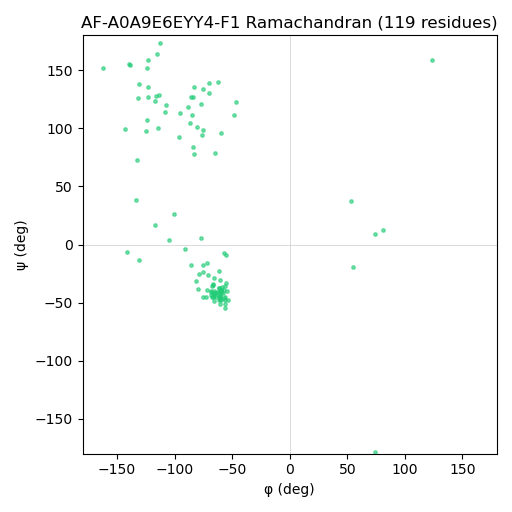105 VAL A O 1
ATOM 848 N N . VAL A 1 106 ? -2.588 5.776 3.714 1.00 90.38 106 VAL A N 1
ATOM 849 C CA . VAL A 1 106 ? -1.548 6.189 4.669 1.00 90.38 106 VAL A CA 1
ATOM 850 C C . VAL A 1 106 ? -2.146 6.555 6.030 1.00 90.38 106 VAL A C 1
ATOM 852 O O . VAL A 1 106 ? -1.579 6.208 7.071 1.00 90.38 106 VAL A O 1
ATOM 855 N N . GLU A 1 107 ? -3.255 7.296 6.050 1.00 85.69 107 GLU A N 1
ATOM 856 C CA . GLU A 1 107 ? -3.919 7.705 7.292 1.00 85.69 107 GLU A CA 1
ATOM 857 C C . GLU A 1 107 ? -4.512 6.501 8.032 1.00 85.69 107 GLU A C 1
ATOM 859 O O . GLU A 1 107 ? -4.288 6.382 9.243 1.00 85.69 107 GLU A O 1
ATOM 864 N N . PHE A 1 108 ? -5.133 5.565 7.310 1.00 84.00 108 PHE A N 1
ATOM 865 C CA . PHE A 1 108 ? -5.593 4.288 7.850 1.00 84.00 108 PHE A CA 1
ATOM 866 C C . PHE A 1 108 ? -4.445 3.514 8.509 1.00 84.00 108 PHE A C 1
ATOM 868 O O . PHE A 1 108 ? -4.513 3.204 9.700 1.00 84.00 108 PHE A O 1
ATOM 875 N N . ILE A 1 109 ? -3.342 3.272 7.789 1.00 88.50 109 ILE A N 1
ATOM 876 C CA . ILE A 1 109 ? -2.207 2.485 8.303 1.00 88.50 109 ILE A CA 1
ATOM 877 C C . ILE A 1 109 ? -1.606 3.137 9.555 1.00 88.50 109 ILE A C 1
ATOM 879 O O . ILE A 1 109 ? -1.282 2.455 10.532 1.00 88.50 109 ILE A O 1
ATOM 883 N N . LYS A 1 110 ? -1.490 4.472 9.581 1.00 87.12 110 LYS A N 1
ATOM 884 C CA . LYS A 1 110 ? -1.001 5.205 10.764 1.00 87.12 110 LYS A CA 1
ATOM 885 C C . LYS A 1 110 ? -1.878 4.965 11.986 1.00 87.12 110 LYS A C 1
ATOM 887 O O . LYS A 1 110 ? -1.349 4.810 13.088 1.00 87.12 110 LYS A O 1
ATOM 892 N N . GLN A 1 111 ? -3.194 4.962 11.818 1.00 80.94 111 GLN A N 1
ATOM 893 C CA . GLN A 1 111 ? -4.122 4.711 12.915 1.00 80.94 111 GLN A CA 1
ATOM 894 C C . GLN A 1 111 ? -4.118 3.242 13.327 1.00 80.94 111 GLN A C 1
ATOM 896 O O . GLN A 1 111 ? -3.973 2.949 14.512 1.00 80.94 111 GLN A O 1
ATOM 901 N N . TYR A 1 112 ? -4.152 2.329 12.361 1.00 81.94 112 TYR A N 1
ATOM 902 C CA . TYR A 1 112 ? -4.051 0.892 12.584 1.00 81.94 112 TYR A CA 1
ATOM 903 C C . TYR A 1 112 ? -2.804 0.522 13.402 1.00 81.94 112 TYR A C 1
ATOM 905 O O . TYR A 1 112 ? -2.896 -0.167 14.421 1.00 81.94 112 TYR A O 1
ATOM 913 N N . ASN A 1 113 ? -1.641 1.067 13.035 1.00 84.88 113 ASN A N 1
ATOM 914 C CA . ASN A 1 113 ? -0.385 0.843 13.753 1.00 84.88 113 ASN A CA 1
ATOM 915 C C . ASN A 1 113 ? -0.387 1.454 15.164 1.00 84.88 113 ASN A C 1
ATOM 917 O O . ASN A 1 113 ? 0.203 0.877 16.082 1.00 84.88 113 ASN A O 1
ATOM 921 N N . LYS A 1 114 ? -1.055 2.597 15.374 1.00 81.88 114 LYS A N 1
ATOM 922 C CA . LYS A 1 114 ? -1.253 3.172 16.717 1.00 81.88 114 LYS A CA 1
ATOM 923 C C . LYS A 1 114 ? -2.141 2.279 17.583 1.00 81.88 114 LYS A C 1
ATOM 925 O O . LYS A 1 114 ? -1.811 2.066 18.747 1.00 81.88 114 LYS A O 1
ATOM 930 N N . THR A 1 115 ? -3.222 1.738 17.025 1.00 74.56 115 THR A N 1
ATOM 931 C CA . THR A 1 115 ? -4.140 0.835 17.730 1.00 74.56 115 THR A CA 1
ATOM 932 C C . THR A 1 115 ? -3.449 -0.479 18.084 1.00 74.56 115 THR A C 1
ATOM 934 O O . THR A 1 115 ? -3.437 -0.849 19.253 1.00 74.56 115 THR A O 1
ATOM 937 N N . LYS A 1 116 ? -2.751 -1.127 17.138 1.00 69.94 116 LYS A N 1
ATOM 938 C CA . LYS A 1 116 ? -1.964 -2.347 17.410 1.00 69.94 116 LYS A CA 1
ATOM 939 C C . LYS A 1 116 ? -0.946 -2.170 18.539 1.00 69.94 116 LYS A C 1
ATOM 941 O O . LYS A 1 116 ? -0.783 -3.069 19.356 1.00 69.94 116 LYS A O 1
ATOM 946 N N . LYS A 1 117 ? -0.262 -1.022 18.607 1.00 61.47 117 LYS A N 1
ATOM 947 C CA . LYS A 1 117 ? 0.703 -0.731 19.683 1.00 61.47 117 LYS A CA 1
ATOM 948 C C . LYS A 1 117 ? 0.056 -0.618 21.065 1.00 61.47 117 LYS A C 1
ATOM 950 O O . LYS A 1 117 ? 0.728 -0.914 22.043 1.00 61.47 117 LYS A O 1
ATOM 955 N N . LYS A 1 118 ? -1.215 -0.214 21.159 1.00 54.19 118 LYS A N 1
ATOM 956 C CA . LYS A 1 118 ? 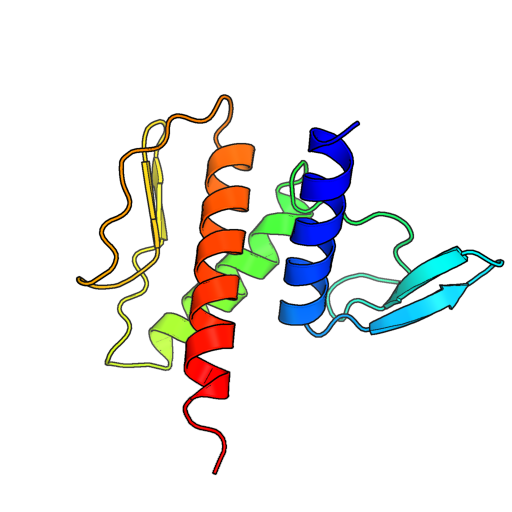-1.932 -0.106 22.441 1.00 54.19 118 LYS A CA 1
ATOM 957 C C . LYS A 1 118 ? -2.371 -1.456 23.023 1.00 54.19 118 LYS A C 1
ATOM 959 O O . LYS A 1 118 ? -2.652 -1.506 24.210 1.00 54.19 118 LYS A O 1
ATOM 964 N N . PHE A 1 119 ? -2.414 -2.523 22.220 1.00 46.94 119 PHE A N 1
ATOM 965 C CA . PHE A 1 119 ? -2.935 -3.839 22.622 1.00 46.94 119 PHE A CA 1
ATOM 966 C C . PHE A 1 119 ? -1.888 -4.970 22.589 1.00 46.94 119 PHE A C 1
ATOM 968 O O . PHE A 1 119 ? -2.254 -6.142 22.594 1.00 46.94 119 PHE A O 1
ATOM 975 N N . LYS A 1 120 ? -0.586 -4.649 22.548 1.00 42.53 120 LYS A N 1
ATOM 976 C CA . LYS A 1 120 ? 0.474 -5.643 22.789 1.00 42.53 120 LYS A CA 1
ATOM 977 C C . LYS A 1 120 ? 0.633 -5.845 24.303 1.00 42.53 120 LYS A C 1
ATOM 979 O O . LYS A 1 120 ? 1.230 -4.988 24.949 1.00 42.53 120 LYS A O 1
ATOM 984 N N . TYR A 1 121 ? 0.059 -6.931 24.825 1.00 36.22 121 TYR A N 1
ATOM 985 C CA . TYR A 1 121 ? 0.341 -7.484 26.157 1.00 36.22 121 TYR A CA 1
ATOM 986 C C . TYR A 1 121 ? 1.587 -8.368 26.115 1.00 36.22 121 TYR A C 1
ATOM 988 O O . TYR A 1 121 ? 1.782 -9.036 25.071 1.00 36.22 121 TYR A O 1
#

Mean predicted aligned error: 9.51 Å

Sequence (121 aa):
MKQDEKIIKNNILIAEFMGGKPTNALGSIAWDLPDFPGLQLVLFYDSSWDWLMPVINAIEKIGESNRYWGTLCKITTTYIEIGDVLLDFKLKQYNTKIQGTWMAVVEFIKQYNKTKKKFKY

Solvent-accessible surface area (backbone atoms only — not comparable to full-atom values): 7292 Å² total; per-residue (Å²): 119,75,64,61,58,50,53,52,56,48,31,49,54,50,38,48,72,66,65,30,41,82,42,84,49,97,93,36,71,20,31,46,35,85,91,47,91,64,73,38,74,71,73,49,40,63,82,34,63,86,56,34,49,61,53,52,55,53,52,42,52,54,17,72,76,31,96,89,30,54,46,47,69,48,76,52,102,82,48,72,45,75,49,52,96,79,73,91,70,74,89,69,89,56,98,41,68,56,50,42,49,35,50,51,52,49,53,50,52,56,50,51,54,53,53,56,64,74,69,70,126

Secondary structure (DSSP, 8-state):
-HHHHHHHHHHHHHHHHTT-EEEEETTEEEEE-TTSSSEESS--TTT-HHHHHHHHHHHHHHHHH-TT-----EE-SS-EE-SSS---------SSHHHHHHHHHHHHHHHHHHHHHHT--

pLDDT: mean 74.91, std 20.57, range [34.12, 96.0]

Foldseek 3Di:
DVPVVVVQVLLVLLQVVQVWDWDDDPNATWIDGPVDPDTHRDRCQLPDPVRVVVLVVVLCVVQVVDPQWVQPQDQDPFDGGGTPDPDPPDRDDDPDSSNRSSVVSSVVSVVVVVVVVVPDD

Radius of gyration: 15.08 Å; Cα contacts (8 Å, |Δi|>4): 130; chains: 1; bounding box: 43×30×36 Å

Nearest PDB structures (foldseek):
  3m7f-assembly1_A  TM=5.607E-01  e=1.579E+00  Mus musculus
  2aug-assembly2_B  TM=5.437E-01  e=1.792E+00  Homo sapiens
  8x5t-assembly1_C  TM=3.671E-01  e=7.697E+00  Thermus thermophilus HB8